Protein AF-A0A6G4ZTI2-F1 (afdb_monomer_lite)

Sequence (159 aa):
ARLQLVKEMESAFGEMRDYNGGMIAKQSENFDALKKELGKVAEKHALLLQNYFHAIFPAHLSTTLDPKLLKILFHMLLKMMETSKETITVQKAEDSLFVMAKFGDISLKQKIIHQIESLGIPSNELLTMQMQVFDTFYLGFLYHNSVGEKQKTFLEVVA

Structure (mmCIF, N/CA/C/O backbone):
data_AF-A0A6G4ZTI2-F1
#
_entry.id   AF-A0A6G4ZTI2-F1
#
loop_
_atom_site.group_PDB
_atom_site.id
_atom_site.type_symbol
_atom_site.label_atom_id
_atom_site.label_alt_id
_atom_site.label_comp_id
_atom_site.label_asym_id
_atom_site.label_entity_id
_atom_site.label_seq_id
_atom_site.pdbx_PDB_ins_code
_atom_site.Cartn_x
_atom_site.Cartn_y
_atom_site.Cartn_z
_atom_site.occupancy
_atom_site.B_iso_or_equiv
_atom_site.auth_seq_id
_atom_site.auth_comp_id
_atom_site.auth_asym_id
_atom_site.auth_atom_id
_atom_site.pdbx_PDB_model_num
ATOM 1 N N . ALA A 1 1 ? -0.990 -32.948 3.285 1.00 47.59 1 ALA A N 1
ATOM 2 C CA . ALA A 1 1 ? -1.872 -32.507 2.182 1.00 47.59 1 ALA A CA 1
ATOM 3 C C . ALA A 1 1 ? -1.197 -31.485 1.252 1.00 47.59 1 ALA A C 1
ATOM 5 O O . ALA A 1 1 ? -0.961 -31.825 0.105 1.00 47.59 1 ALA A O 1
ATOM 6 N N . ARG A 1 2 ? -0.783 -30.287 1.711 1.00 39.97 2 ARG A N 1
ATOM 7 C CA . ARG A 1 2 ? -0.138 -29.260 0.848 1.00 39.97 2 ARG A CA 1
ATOM 8 C C . ARG A 1 2 ? 1.207 -29.681 0.226 1.00 39.97 2 ARG A C 1
ATOM 10 O O . ARG A 1 2 ? 1.483 -29.330 -0.910 1.00 39.97 2 ARG A O 1
ATOM 17 N N . LEU A 1 3 ? 2.005 -30.481 0.936 1.00 40.97 3 LEU A N 1
ATOM 18 C CA . LEU A 1 3 ? 3.297 -31.003 0.452 1.00 40.97 3 LEU A CA 1
ATOM 19 C C . LEU A 1 3 ? 3.172 -32.066 -0.654 1.00 40.97 3 LEU A C 1
ATOM 21 O O . LEU A 1 3 ? 4.138 -32.337 -1.355 1.00 40.97 3 LEU A O 1
ATOM 25 N N . GLN A 1 4 ? 1.998 -32.682 -0.797 1.00 39.38 4 GLN A N 1
ATOM 26 C CA . GLN A 1 4 ? 1.784 -33.781 -1.740 1.00 39.38 4 GLN A CA 1
ATOM 27 C C . GLN A 1 4 ? 1.397 -33.251 -3.127 1.00 39.38 4 GLN A C 1
ATOM 29 O O . GLN A 1 4 ? 1.916 -33.733 -4.125 1.00 39.38 4 GLN A O 1
ATOM 34 N N . LEU A 1 5 ? 0.615 -32.164 -3.168 1.00 51.81 5 LEU A N 1
ATOM 35 C CA . LEU A 1 5 ? 0.291 -31.433 -4.399 1.00 51.81 5 LEU A CA 1
ATOM 36 C C . LEU A 1 5 ? 1.528 -30.793 -5.047 1.00 51.81 5 LEU A C 1
ATOM 38 O O . LEU A 1 5 ? 1.649 -30.777 -6.265 1.00 51.81 5 LEU A O 1
ATOM 42 N N . VAL A 1 6 ? 2.479 -30.309 -4.239 1.00 53.38 6 VAL A N 1
ATOM 43 C CA . VAL A 1 6 ? 3.737 -29.732 -4.746 1.00 53.38 6 VAL A CA 1
ATOM 44 C C . VAL A 1 6 ? 4.586 -30.792 -5.459 1.00 53.38 6 VAL A C 1
ATOM 46 O O . VAL A 1 6 ? 5.116 -30.524 -6.532 1.00 53.38 6 VAL A O 1
ATOM 49 N N . LYS A 1 7 ? 4.633 -32.021 -4.929 1.00 50.44 7 LYS A N 1
ATOM 50 C CA . LYS A 1 7 ? 5.365 -33.136 -5.552 1.00 50.44 7 LYS A CA 1
ATOM 51 C C . LYS A 1 7 ? 4.759 -33.603 -6.876 1.00 50.44 7 LYS A C 1
ATOM 53 O O . LYS A 1 7 ? 5.499 -33.974 -7.782 1.00 50.44 7 LYS A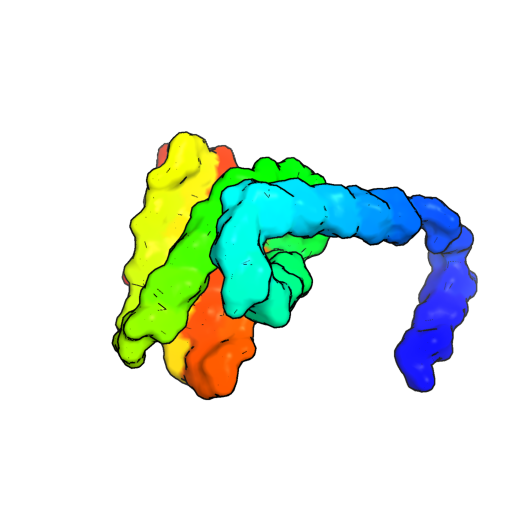 O 1
ATOM 58 N N . GLU A 1 8 ? 3.434 -33.586 -7.003 1.00 53.06 8 GLU A N 1
ATOM 59 C CA . GLU A 1 8 ? 2.768 -33.937 -8.265 1.00 53.06 8 GLU A CA 1
ATOM 60 C C . GLU A 1 8 ? 3.018 -32.882 -9.355 1.00 53.06 8 GLU A C 1
ATOM 62 O O . GLU A 1 8 ? 3.174 -33.235 -10.523 1.00 53.06 8 GLU A O 1
ATOM 67 N N . MET A 1 9 ? 3.158 -31.602 -8.983 1.00 49.59 9 MET A N 1
ATOM 68 C CA . MET A 1 9 ? 3.509 -30.531 -9.925 1.00 49.59 9 MET A CA 1
ATOM 69 C C . MET A 1 9 ? 4.981 -30.580 -10.371 1.00 49.59 9 MET A C 1
ATOM 71 O O . MET A 1 9 ? 5.267 -30.340 -11.543 1.00 49.59 9 MET A O 1
ATOM 75 N N . GLU A 1 10 ? 5.914 -30.942 -9.485 1.00 51.72 10 GLU A N 1
ATOM 76 C CA . GLU A 1 10 ? 7.341 -31.110 -9.825 1.00 51.72 10 GLU A CA 1
ATOM 77 C C . GLU A 1 10 ? 7.573 -32.224 -10.862 1.00 51.72 10 GLU A C 1
ATOM 79 O O . GLU A 1 10 ? 8.436 -32.097 -11.731 1.00 51.72 10 GLU A O 1
ATOM 84 N N . SER A 1 11 ? 6.761 -33.286 -10.827 1.00 48.78 11 SER A N 1
ATOM 85 C CA . SER A 1 11 ? 6.839 -34.394 -11.789 1.00 48.78 11 SER A CA 1
ATOM 86 C C . SER A 1 11 ? 6.408 -34.013 -13.211 1.00 48.78 11 SER A C 1
ATOM 88 O O . SER A 1 11 ? 6.759 -34.730 -14.148 1.00 48.78 11 SER A O 1
ATOM 90 N N . ALA A 1 12 ? 5.638 -32.933 -13.385 1.00 52.41 12 ALA A N 1
ATOM 91 C CA . ALA A 1 12 ? 5.083 -32.529 -14.678 1.00 52.41 12 ALA A CA 1
ATOM 92 C C . ALA A 1 12 ? 5.900 -31.433 -15.392 1.00 52.41 12 ALA A C 1
ATOM 94 O O . ALA A 1 12 ? 5.829 -31.338 -16.615 1.00 52.41 12 ALA A O 1
ATOM 95 N N . PHE A 1 13 ? 6.674 -30.620 -14.658 1.00 54.12 13 PHE A N 1
ATOM 96 C CA . PHE A 1 13 ? 7.310 -29.403 -15.198 1.00 54.12 13 PHE A CA 1
ATOM 97 C C . PHE A 1 13 ? 8.849 -29.385 -15.182 1.00 54.12 13 PHE A C 1
ATOM 99 O O . PHE A 1 13 ? 9.443 -28.431 -15.682 1.00 54.12 13 PHE A O 1
ATOM 106 N N . GLY A 1 14 ? 9.513 -30.427 -14.670 1.00 46.09 14 GLY A N 1
ATOM 107 C CA . GLY A 1 14 ? 10.970 -30.408 -14.496 1.00 46.09 14 GLY A CA 1
ATOM 108 C C . GLY A 1 14 ? 11.415 -29.489 -13.347 1.00 46.09 14 GLY A C 1
ATOM 109 O O . GLY A 1 14 ? 10.611 -28.782 -12.744 1.00 46.09 14 GLY A O 1
ATOM 110 N N . GLU A 1 15 ? 12.700 -29.556 -12.989 1.00 45.00 15 GLU A N 1
ATOM 111 C CA . GLU A 1 15 ? 13.282 -28.970 -11.771 1.00 45.00 15 GLU A CA 1
ATOM 112 C C . GLU A 1 15 ? 12.942 -27.471 -11.547 1.00 45.00 15 GLU A C 1
ATOM 114 O O . GLU A 1 15 ? 13.590 -26.579 -12.092 1.00 45.00 15 GLU A O 1
ATOM 119 N N . MET A 1 16 ? 11.989 -27.164 -10.650 1.00 51.22 16 MET A N 1
ATOM 120 C CA . MET A 1 16 ? 11.766 -25.814 -10.092 1.00 51.22 16 MET A CA 1
ATOM 121 C C . MET A 1 16 ? 12.878 -25.428 -9.091 1.00 51.22 16 MET A C 1
ATOM 123 O O . MET A 1 16 ? 12.607 -25.184 -7.914 1.00 51.22 16 MET A O 1
ATOM 127 N N . ARG A 1 17 ? 14.153 -25.430 -9.502 1.00 54.12 17 ARG A N 1
ATOM 128 C CA . ARG A 1 17 ? 15.260 -25.509 -8.528 1.00 54.12 17 ARG A CA 1
ATOM 129 C C . ARG A 1 17 ? 16.059 -24.234 -8.233 1.00 54.12 17 ARG A C 1
ATOM 131 O O . ARG A 1 17 ? 16.844 -24.282 -7.303 1.00 54.12 17 ARG A O 1
ATOM 138 N N . ASP A 1 18 ? 15.788 -23.083 -8.862 1.00 54.84 18 ASP A N 1
ATOM 139 C CA . ASP A 1 18 ? 16.468 -21.813 -8.488 1.00 54.84 18 ASP A CA 1
ATOM 140 C C . ASP A 1 18 ? 15.610 -20.532 -8.535 1.00 54.84 18 ASP A C 1
ATOM 142 O O . ASP A 1 18 ? 15.970 -19.509 -7.948 1.00 54.84 18 ASP A O 1
ATOM 146 N N . TYR A 1 19 ? 14.432 -20.556 -9.168 1.00 53.44 19 TYR A N 1
ATOM 147 C CA . TYR A 1 19 ? 13.625 -19.339 -9.341 1.00 53.44 19 TYR A CA 1
ATOM 148 C C . TYR A 1 19 ? 13.016 -18.823 -8.023 1.00 53.44 19 TYR A C 1
ATOM 150 O O . TYR A 1 19 ? 13.003 -17.621 -7.748 1.00 53.44 19 TYR A O 1
ATOM 158 N N . ASN A 1 20 ? 12.556 -19.734 -7.161 1.00 55.91 20 ASN A N 1
ATOM 159 C CA . ASN A 1 20 ? 11.906 -19.368 -5.901 1.00 55.91 20 ASN A CA 1
ATOM 160 C C . ASN A 1 20 ? 12.903 -18.841 -4.855 1.00 55.91 20 ASN A C 1
ATOM 162 O O . ASN A 1 20 ? 12.552 -17.948 -4.089 1.00 55.91 20 ASN A O 1
ATOM 166 N N . GLY A 1 21 ? 14.147 -19.336 -4.839 1.00 64.25 21 GLY A N 1
ATOM 167 C CA . GLY A 1 21 ? 15.169 -18.908 -3.875 1.00 64.25 21 GLY A CA 1
ATOM 168 C C . GLY A 1 21 ? 15.565 -17.441 -4.049 1.00 64.25 21 GLY A C 1
ATOM 169 O O . GLY A 1 21 ? 15.544 -16.673 -3.087 1.00 64.25 21 GLY A O 1
ATOM 170 N N . GLY A 1 22 ? 15.832 -17.022 -5.291 1.00 76.44 22 GLY A N 1
ATOM 171 C CA . GLY A 1 22 ? 16.154 -15.627 -5.605 1.00 76.44 22 GLY A CA 1
ATOM 172 C C . GLY A 1 22 ? 14.987 -14.667 -5.356 1.00 76.44 22 GLY A C 1
ATOM 173 O O . GLY A 1 22 ? 15.188 -13.561 -4.858 1.00 76.44 22 GLY A O 1
ATOM 174 N N . MET A 1 23 ? 13.753 -15.091 -5.647 1.00 76.75 23 MET A N 1
ATOM 175 C CA . MET A 1 23 ? 12.563 -14.275 -5.393 1.00 76.75 23 MET A CA 1
ATOM 176 C C . MET A 1 23 ? 12.294 -14.097 -3.892 1.00 76.75 23 MET A C 1
ATOM 178 O O . MET A 1 23 ? 11.998 -12.985 -3.461 1.00 76.75 23 MET A O 1
ATOM 182 N N . ILE A 1 24 ? 12.441 -15.155 -3.087 1.00 79.12 24 ILE A N 1
ATOM 183 C CA . ILE A 1 24 ? 12.280 -15.085 -1.625 1.00 79.12 24 ILE A CA 1
ATOM 184 C C . ILE A 1 24 ? 13.338 -14.164 -1.009 1.00 79.12 24 ILE A C 1
ATOM 186 O O . ILE A 1 24 ? 13.001 -13.325 -0.173 1.00 79.12 24 ILE A O 1
ATOM 190 N N . ALA A 1 25 ? 14.597 -14.273 -1.448 1.00 82.62 25 ALA A N 1
ATOM 191 C CA . ALA A 1 25 ? 15.666 -13.389 -0.991 1.00 82.62 25 ALA A CA 1
ATOM 192 C C . ALA A 1 25 ? 15.339 -11.915 -1.287 1.00 82.62 25 ALA A C 1
ATOM 194 O O . ALA A 1 25 ? 15.334 -11.096 -0.370 1.00 82.62 25 ALA A O 1
ATOM 195 N N . LYS A 1 26 ? 14.934 -11.594 -2.525 1.00 84.88 26 LYS A N 1
ATOM 196 C CA . LYS A 1 26 ? 14.529 -10.229 -2.909 1.00 84.88 26 LYS A CA 1
ATOM 197 C C . LYS A 1 26 ? 13.304 -9.716 -2.150 1.00 84.88 26 LYS A C 1
ATOM 199 O O . LYS A 1 26 ? 13.251 -8.537 -1.809 1.00 84.88 26 LYS A O 1
ATOM 204 N N . GLN A 1 27 ? 12.320 -10.573 -1.868 1.00 86.44 27 GLN A N 1
ATOM 205 C CA . GLN A 1 27 ? 11.181 -10.205 -1.015 1.00 86.44 27 GLN A CA 1
ATOM 206 C C . GLN A 1 27 ? 11.642 -9.830 0.390 1.00 86.44 27 GLN A C 1
ATOM 208 O O . GLN A 1 27 ? 11.191 -8.817 0.920 1.00 86.44 27 GLN A O 1
ATOM 213 N N . SER A 1 28 ? 12.554 -10.612 0.974 1.00 88.75 28 SER A N 1
ATOM 214 C CA . SER A 1 28 ? 13.115 -10.312 2.291 1.00 88.75 28 SER A CA 1
ATOM 215 C C . SER A 1 28 ? 13.891 -8.997 2.282 1.00 88.75 28 SER A C 1
ATOM 217 O O . SER A 1 28 ? 13.662 -8.152 3.143 1.00 88.75 28 SER A O 1
ATOM 219 N N . GLU A 1 29 ? 14.755 -8.790 1.287 1.00 92.56 29 GLU A N 1
ATOM 220 C CA . GLU A 1 29 ? 15.531 -7.556 1.128 1.00 92.56 29 GLU A CA 1
ATOM 221 C C . GLU A 1 29 ? 14.625 -6.325 1.018 1.00 92.56 29 GLU A C 1
ATOM 223 O O . GLU A 1 29 ? 14.834 -5.337 1.727 1.00 92.56 29 GLU A O 1
ATOM 228 N N . ASN A 1 30 ? 13.584 -6.387 0.180 1.00 94.25 30 ASN A N 1
ATOM 229 C CA . ASN A 1 30 ? 12.683 -5.252 -0.003 1.00 94.25 30 ASN A CA 1
ATOM 230 C C . ASN A 1 30 ? 11.799 -5.008 1.229 1.00 94.25 30 ASN A C 1
ATOM 232 O O . ASN A 1 30 ? 11.537 -3.862 1.594 1.00 94.25 30 ASN A O 1
ATOM 236 N N . PHE A 1 31 ? 11.387 -6.069 1.927 1.00 95.19 31 PHE A N 1
ATOM 237 C CA . PHE A 1 31 ? 10.683 -5.946 3.202 1.00 95.19 31 PHE A CA 1
ATOM 238 C C . PHE A 1 31 ? 11.563 -5.303 4.282 1.00 95.19 31 PHE A C 1
ATOM 240 O O . PHE A 1 31 ? 11.105 -4.444 5.038 1.00 95.19 31 PHE A O 1
A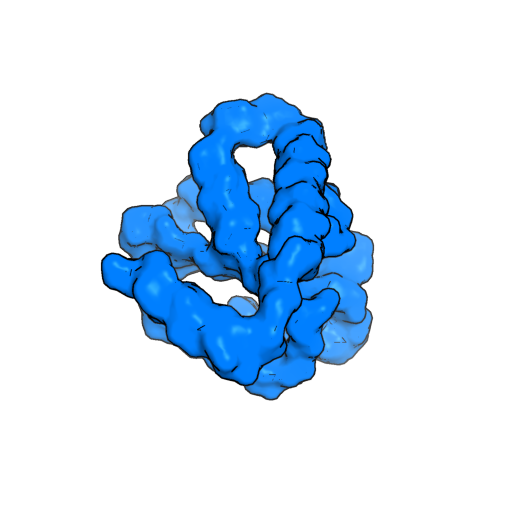TOM 247 N N . ASP A 1 32 ? 12.843 -5.673 4.347 1.00 95.62 32 ASP A N 1
ATOM 248 C CA . ASP A 1 32 ? 13.812 -5.063 5.256 1.00 95.62 32 ASP A CA 1
ATOM 249 C C . ASP A 1 32 ? 14.056 -3.589 4.925 1.00 95.62 32 ASP A C 1
ATOM 251 O O . ASP A 1 32 ? 14.124 -2.756 5.834 1.00 95.62 32 ASP A O 1
ATOM 255 N N . ALA A 1 33 ? 14.128 -3.242 3.639 1.00 96.31 33 ALA A N 1
ATOM 256 C CA . ALA A 1 33 ? 14.215 -1.857 3.193 1.00 96.31 33 ALA A CA 1
ATOM 257 C C . ALA A 1 33 ? 12.961 -1.054 3.582 1.00 96.31 33 ALA A C 1
ATOM 259 O O . ALA A 1 33 ? 13.081 0.038 4.138 1.00 96.31 33 ALA A O 1
ATOM 260 N N . LEU A 1 34 ? 11.763 -1.621 3.407 1.00 96.75 34 LEU A N 1
ATOM 261 C CA . LEU A 1 34 ? 10.508 -1.005 3.845 1.00 96.75 34 LEU A CA 1
ATOM 262 C C . LEU A 1 34 ? 10.461 -0.791 5.366 1.00 96.75 34 LEU A C 1
ATOM 264 O O . LEU A 1 34 ? 10.053 0.277 5.825 1.00 96.75 34 LEU A O 1
ATOM 268 N N . LYS A 1 35 ? 10.915 -1.767 6.164 1.00 97.25 35 LYS A N 1
ATOM 269 C CA . LYS A 1 35 ? 11.023 -1.609 7.625 1.00 97.25 35 LYS A CA 1
ATOM 270 C C . LYS A 1 35 ? 11.944 -0.448 7.996 1.00 97.25 35 LYS A C 1
ATOM 272 O O . LYS A 1 35 ? 11.578 0.362 8.845 1.00 97.25 35 LYS A O 1
ATOM 277 N N . LYS A 1 36 ? 13.106 -0.335 7.341 1.00 96.44 36 LYS A N 1
ATOM 278 C CA . LYS A 1 36 ? 14.045 0.781 7.551 1.00 96.44 36 LYS A CA 1
ATOM 279 C C . LYS A 1 36 ? 13.409 2.126 7.197 1.00 96.44 36 LYS A C 1
ATOM 281 O O . LYS A 1 36 ? 13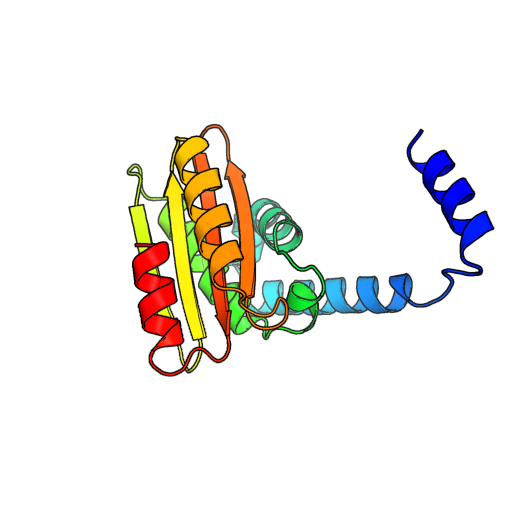.508 3.061 7.984 1.00 96.44 36 LYS A O 1
ATOM 286 N N . GLU A 1 37 ? 12.700 2.202 6.072 1.00 96.75 37 GLU A N 1
ATOM 287 C CA . GLU A 1 37 ? 11.979 3.406 5.641 1.00 96.75 37 GLU A CA 1
ATOM 288 C C . GLU A 1 37 ? 10.881 3.840 6.627 1.00 96.75 37 GLU A C 1
ATOM 290 O O . GLU A 1 37 ? 10.624 5.036 6.798 1.00 96.75 37 GLU A O 1
ATOM 295 N N . LEU A 1 38 ? 10.216 2.887 7.280 1.00 96.38 38 LEU A N 1
ATOM 296 C CA . LEU A 1 38 ? 9.155 3.138 8.261 1.00 96.38 38 LEU A CA 1
ATOM 297 C C . LEU A 1 38 ? 9.680 3.415 9.682 1.00 96.38 38 LEU A C 1
ATOM 299 O O . LEU A 1 38 ? 8.978 4.039 10.483 1.00 96.38 38 LEU A O 1
ATOM 303 N N . GLY A 1 39 ? 10.894 2.970 10.015 1.00 96.31 39 GLY A N 1
ATOM 304 C CA . GLY A 1 39 ? 11.516 3.173 11.325 1.00 96.31 39 GLY A CA 1
ATOM 305 C C . GLY A 1 39 ? 10.614 2.718 12.480 1.00 96.31 39 GLY A C 1
ATOM 306 O O . GLY A 1 39 ? 10.077 1.612 12.471 1.00 96.31 39 GLY A O 1
ATOM 307 N N . LYS A 1 40 ? 10.372 3.602 13.458 1.00 95.88 40 LYS A N 1
ATOM 308 C CA . LYS A 1 40 ? 9.530 3.306 14.638 1.00 95.88 40 LYS A CA 1
ATOM 309 C C . LYS A 1 40 ? 8.100 2.874 14.291 1.00 95.88 40 LYS A C 1
ATOM 311 O O . LYS A 1 40 ? 7.466 2.174 15.077 1.00 95.88 40 LYS A O 1
ATOM 316 N N . VAL A 1 41 ? 7.573 3.281 13.131 1.00 96.44 41 VAL A N 1
ATOM 317 C CA . VAL A 1 41 ? 6.238 2.856 12.679 1.00 96.44 41 VAL A CA 1
ATOM 318 C C . VAL A 1 41 ? 6.227 1.354 12.392 1.00 96.44 41 VAL A C 1
ATOM 320 O O . VAL A 1 41 ? 5.265 0.680 12.758 1.00 96.44 41 VAL A O 1
ATOM 323 N N . ALA A 1 42 ? 7.302 0.814 11.807 1.00 95.38 42 ALA A N 1
ATOM 324 C CA . ALA A 1 42 ? 7.429 -0.619 11.557 1.00 95.38 42 ALA A CA 1
ATOM 325 C C . ALA A 1 42 ? 7.469 -1.421 12.860 1.00 95.38 42 ALA A C 1
ATOM 327 O O . ALA A 1 42 ? 6.812 -2.450 12.951 1.00 95.38 42 ALA A O 1
ATOM 328 N N . GLU A 1 43 ? 8.184 -0.937 13.877 1.00 94.88 43 GLU A N 1
ATOM 329 C CA . GLU A 1 43 ? 8.249 -1.592 15.190 1.00 94.88 43 GLU A CA 1
ATOM 330 C C . GLU A 1 43 ? 6.881 -1.596 15.881 1.00 94.88 43 GLU A C 1
ATOM 332 O O . GLU A 1 43 ? 6.408 -2.639 16.334 1.00 94.88 43 GLU A O 1
ATOM 337 N N . LYS A 1 44 ? 6.201 -0.442 15.898 1.00 97.19 44 LYS A N 1
ATOM 338 C CA . LYS A 1 44 ? 4.875 -0.287 16.513 1.00 97.19 44 LYS A CA 1
ATOM 339 C C . LYS A 1 44 ? 3.810 -1.165 15.846 1.00 97.19 44 LYS A C 1
ATOM 341 O O . LYS A 1 44 ? 2.893 -1.631 16.517 1.00 97.19 44 LYS A O 1
ATOM 346 N N . HIS A 1 45 ? 3.914 -1.374 14.534 1.00 96.00 45 HIS A N 1
ATOM 347 C CA . HIS A 1 45 ? 2.911 -2.068 13.725 1.00 96.00 45 HIS A CA 1
ATOM 348 C C . HIS A 1 45 ? 3.461 -3.334 13.051 1.00 96.00 45 HIS A C 1
ATOM 350 O O . HIS A 1 45 ? 2.989 -3.698 11.977 1.00 96.00 45 HIS A O 1
ATOM 356 N N . ALA A 1 46 ? 4.430 -4.023 13.665 1.00 94.56 46 ALA A N 1
ATOM 357 C CA . ALA A 1 46 ? 5.200 -5.096 13.024 1.00 94.56 46 ALA A CA 1
ATOM 358 C C . ALA A 1 46 ? 4.336 -6.192 12.376 1.00 94.56 46 ALA A C 1
ATOM 360 O O . ALA A 1 46 ? 4.532 -6.528 11.208 1.00 94.56 46 ALA A O 1
ATOM 361 N N . LEU A 1 47 ? 3.333 -6.699 13.102 1.00 94.56 47 LEU A N 1
ATOM 362 C CA . LEU A 1 47 ? 2.428 -7.732 12.587 1.00 94.56 47 LEU A CA 1
ATOM 363 C C . LEU A 1 47 ? 1.562 -7.215 11.429 1.00 94.56 47 LEU A C 1
ATOM 365 O O . LEU A 1 47 ? 1.380 -7.900 10.425 1.00 94.56 47 LEU A O 1
ATOM 369 N N . LEU A 1 48 ? 1.045 -5.989 11.549 1.00 95.25 48 LEU A N 1
ATOM 370 C CA . LEU A 1 48 ? 0.238 -5.368 10.502 1.00 95.25 48 LEU A CA 1
ATOM 371 C C . LEU A 1 48 ? 1.072 -5.112 9.243 1.00 95.25 48 LEU A C 1
ATOM 373 O O . LEU A 1 48 ? 0.594 -5.367 8.144 1.00 95.25 48 LEU A O 1
ATOM 377 N N . LEU A 1 49 ? 2.311 -4.646 9.404 1.00 96.50 49 LEU A N 1
ATOM 378 C CA . LEU A 1 49 ? 3.247 -4.408 8.309 1.00 96.50 49 LEU A CA 1
ATOM 379 C C . LEU A 1 49 ? 3.573 -5.702 7.559 1.00 96.50 49 LEU A C 1
ATOM 381 O O . LEU A 1 49 ? 3.583 -5.711 6.330 1.00 96.50 49 LEU A O 1
ATOM 385 N N . GLN A 1 50 ? 3.800 -6.798 8.284 1.00 94.50 50 GLN A N 1
ATOM 386 C CA . GLN A 1 50 ? 4.018 -8.107 7.676 1.00 94.50 50 GLN A CA 1
ATOM 387 C C . GLN A 1 50 ? 2.786 -8.564 6.881 1.00 94.50 50 GLN A C 1
ATOM 389 O O . GLN A 1 50 ? 2.910 -8.950 5.719 1.00 94.50 50 GLN A O 1
ATOM 394 N N . ASN A 1 51 ? 1.592 -8.461 7.469 1.00 94.44 51 ASN A N 1
ATOM 395 C CA . ASN A 1 51 ? 0.347 -8.820 6.788 1.00 94.44 51 ASN A CA 1
ATOM 396 C C . ASN A 1 51 ? 0.100 -7.948 5.551 1.00 94.44 51 ASN A C 1
ATOM 398 O O . ASN A 1 51 ? -0.285 -8.466 4.509 1.00 94.44 51 ASN A O 1
ATOM 402 N N . TYR A 1 52 ? 0.371 -6.647 5.651 1.00 95.56 52 TYR A N 1
ATOM 403 C CA . TYR A 1 52 ? 0.313 -5.710 4.534 1.00 95.56 52 TYR A CA 1
ATOM 404 C C . TYR A 1 52 ? 1.230 -6.134 3.392 1.00 95.56 52 TYR A C 1
ATOM 406 O O . TYR A 1 52 ? 0.790 -6.213 2.249 1.00 95.56 52 TYR A O 1
ATOM 414 N N . PHE A 1 53 ? 2.485 -6.460 3.695 1.00 93.81 53 PHE A N 1
ATOM 415 C CA . PHE A 1 53 ? 3.453 -6.824 2.670 1.00 93.81 53 PHE A CA 1
ATOM 416 C C . PHE A 1 53 ? 3.090 -8.142 1.970 1.00 93.81 53 PHE A C 1
ATOM 418 O O . PHE A 1 53 ? 3.244 -8.260 0.757 1.00 93.81 53 PHE A O 1
ATOM 425 N N . HIS A 1 54 ? 2.542 -9.112 2.708 1.00 91.69 54 HIS A N 1
ATOM 426 C CA . HIS A 1 54 ? 2.038 -10.365 2.136 1.00 91.69 54 HIS A CA 1
ATOM 427 C C . HIS A 1 54 ? 0.697 -10.220 1.401 1.00 91.69 54 HIS A C 1
ATOM 429 O O . HIS A 1 54 ? 0.367 -11.072 0.579 1.00 91.69 54 HIS A O 1
ATOM 435 N N . ALA A 1 55 ? -0.067 -9.162 1.676 1.00 93.38 55 ALA A N 1
ATOM 436 C CA . ALA A 1 55 ? -1.325 -8.855 1.001 1.00 93.38 55 ALA A CA 1
ATOM 437 C C . ALA A 1 55 ? -1.137 -8.145 -0.352 1.00 93.38 55 ALA A C 1
ATOM 439 O O . ALA A 1 55 ? -2.122 -7.909 -1.054 1.00 93.38 55 ALA A O 1
ATOM 440 N N . ILE A 1 56 ? 0.102 -7.791 -0.711 1.00 93.75 56 ILE A N 1
ATOM 441 C CA . ILE A 1 56 ? 0.439 -7.176 -1.994 1.00 93.75 56 ILE A CA 1
ATOM 442 C C . ILE A 1 56 ? 0.329 -8.202 -3.124 1.00 93.75 56 ILE A C 1
ATOM 444 O O . ILE A 1 56 ? 0.935 -9.274 -3.095 1.00 93.75 56 ILE A O 1
ATOM 448 N N . PHE A 1 57 ? -0.383 -7.811 -4.174 1.00 90.31 57 PHE A N 1
ATOM 449 C CA . PHE A 1 57 ? -0.514 -8.542 -5.417 1.00 90.31 57 PHE A CA 1
ATOM 450 C C . PHE A 1 57 ? -0.327 -7.602 -6.619 1.00 90.31 57 PHE A C 1
ATOM 452 O O . PHE A 1 57 ? -0.868 -6.499 -6.614 1.00 90.31 57 PHE A O 1
ATOM 459 N N . PRO A 1 58 ? 0.371 -8.037 -7.676 1.00 89.19 58 PRO A N 1
ATOM 460 C CA . PRO A 1 58 ? 1.115 -9.292 -7.771 1.00 89.19 58 PRO A CA 1
ATOM 461 C C . PRO A 1 58 ? 2.409 -9.293 -6.941 1.00 89.19 58 PRO A C 1
ATOM 463 O O . PRO A 1 58 ? 3.073 -8.274 -6.775 1.00 89.19 58 PRO A O 1
ATOM 466 N N . ALA A 1 59 ? 2.796 -10.472 -6.442 1.00 85.44 59 ALA A N 1
ATOM 467 C CA . ALA A 1 59 ? 3.907 -10.634 -5.494 1.00 85.44 59 ALA A CA 1
ATOM 468 C C . ALA A 1 59 ? 5.295 -10.252 -6.047 1.00 85.44 59 ALA A C 1
ATOM 470 O O . ALA A 1 59 ? 6.238 -10.101 -5.281 1.00 85.44 59 ALA A O 1
ATOM 471 N N . HIS A 1 60 ? 5.455 -10.100 -7.364 1.00 84.50 60 HIS A N 1
ATOM 472 C CA . HIS A 1 60 ? 6.705 -9.577 -7.917 1.00 84.50 60 HIS A CA 1
ATOM 473 C C . HIS A 1 60 ? 6.829 -8.063 -7.678 1.00 84.50 60 HIS A C 1
ATOM 475 O O . HIS A 1 60 ? 7.931 -7.588 -7.408 1.00 84.50 60 HIS A O 1
ATOM 481 N N . LEU A 1 61 ? 5.720 -7.308 -7.676 1.00 87.31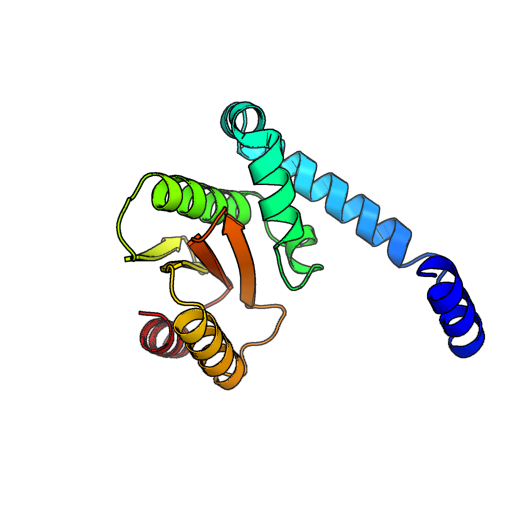 61 LEU A N 1
ATOM 482 C CA . LEU A 1 61 ? 5.745 -5.865 -7.414 1.00 87.31 61 LEU A CA 1
ATOM 483 C C . LEU A 1 61 ? 6.178 -5.537 -5.983 1.00 87.31 61 LEU A C 1
ATOM 485 O O . LEU A 1 61 ? 6.817 -4.510 -5.770 1.00 87.31 61 LEU A O 1
ATOM 489 N N . SER A 1 62 ? 5.939 -6.427 -5.012 1.00 85.31 62 SER A N 1
ATOM 490 C CA . SER A 1 62 ? 6.494 -6.261 -3.661 1.00 85.31 62 SER A CA 1
ATOM 491 C C . SER A 1 62 ? 8.016 -6.418 -3.605 1.00 85.31 62 SER A C 1
ATOM 493 O O . SER A 1 62 ? 8.605 -6.052 -2.596 1.00 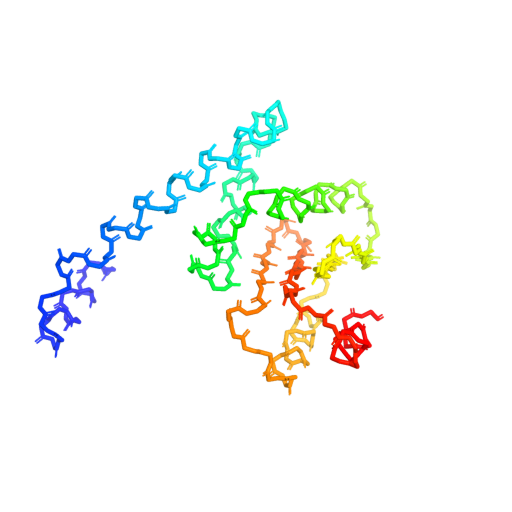85.31 62 SER A O 1
ATOM 495 N N . THR A 1 63 ? 8.670 -6.916 -4.661 1.00 86.31 63 THR A N 1
ATOM 496 C CA . THR A 1 63 ? 10.141 -7.001 -4.758 1.00 86.31 63 THR A CA 1
ATOM 497 C C . THR A 1 63 ? 10.767 -5.912 -5.611 1.00 86.31 63 THR A C 1
ATOM 499 O O . THR A 1 63 ? 11.936 -5.596 -5.415 1.00 86.31 63 THR A O 1
ATOM 502 N N . THR A 1 64 ? 10.026 -5.374 -6.583 1.00 86.69 64 THR A N 1
ATOM 503 C CA . THR A 1 64 ? 10.566 -4.435 -7.574 1.00 86.69 64 THR A CA 1
ATOM 504 C C . THR A 1 64 ? 10.217 -2.982 -7.291 1.00 86.69 64 THR A C 1
ATOM 506 O O . THR A 1 64 ? 10.930 -2.100 -7.760 1.00 86.69 64 THR A O 1
ATOM 509 N N . LEU A 1 65 ? 9.122 -2.708 -6.574 1.00 88.81 65 LEU A N 1
ATOM 510 C CA . LEU A 1 65 ? 8.727 -1.336 -6.265 1.00 88.81 65 LEU A CA 1
ATOM 511 C C . LEU A 1 65 ? 9.608 -0.728 -5.178 1.00 88.81 65 LEU A C 1
ATOM 513 O O . LEU A 1 65 ? 9.952 -1.395 -4.198 1.00 88.81 65 LEU A O 1
ATOM 517 N N . ASP A 1 66 ? 9.885 0.569 -5.335 1.00 91.44 66 ASP A N 1
ATOM 518 C CA . ASP A 1 66 ? 10.599 1.366 -4.341 1.00 91.44 66 ASP A CA 1
ATOM 519 C C . ASP A 1 66 ? 9.867 1.286 -2.980 1.00 91.44 66 ASP A C 1
ATOM 521 O O . ASP A 1 66 ? 8.670 1.613 -2.898 1.00 91.44 66 ASP A O 1
ATOM 525 N N . PRO A 1 67 ? 10.563 0.888 -1.897 1.00 94.00 67 PRO A N 1
ATOM 526 C CA . PRO A 1 67 ? 10.046 0.908 -0.532 1.00 94.00 67 PRO A CA 1
ATOM 527 C C . PRO A 1 67 ? 9.328 2.202 -0.130 1.00 94.00 67 PRO A C 1
ATOM 529 O O . PRO A 1 67 ? 8.385 2.156 0.662 1.00 94.00 67 PRO A O 1
ATOM 532 N N . LYS A 1 68 ? 9.714 3.358 -0.681 1.00 93.62 68 LYS A N 1
ATOM 533 C CA . LYS A 1 68 ? 9.053 4.646 -0.428 1.00 93.62 68 LYS A CA 1
ATOM 534 C C . LYS A 1 68 ? 7.604 4.665 -0.907 1.00 93.62 68 LYS A C 1
ATOM 536 O O . LYS A 1 68 ? 6.741 5.177 -0.192 1.00 93.62 68 LYS A O 1
ATOM 541 N N . LEU A 1 69 ? 7.311 4.069 -2.064 1.00 93.06 69 LEU A N 1
ATOM 542 C CA . LEU A 1 69 ? 5.943 3.962 -2.579 1.00 93.06 69 LEU A CA 1
ATOM 543 C C . LEU A 1 69 ? 5.119 3.021 -1.691 1.00 93.06 69 LEU A C 1
ATOM 545 O O . LEU A 1 69 ? 4.011 3.359 -1.273 1.00 93.06 69 LEU A O 1
ATOM 549 N N . LEU A 1 70 ? 5.697 1.879 -1.304 1.00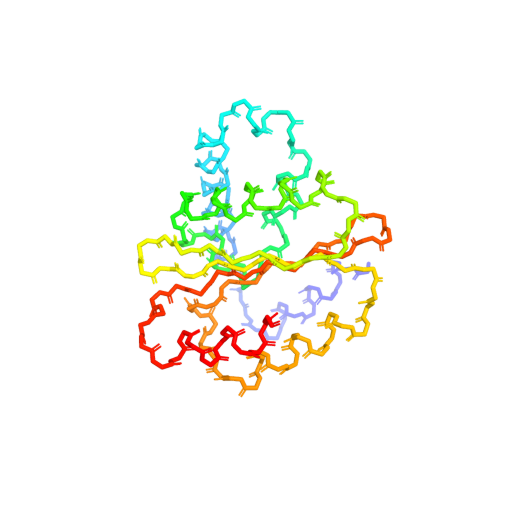 94.56 70 LEU A N 1
ATOM 550 C CA . LEU A 1 70 ? 5.048 0.937 -0.386 1.00 94.56 70 LEU A CA 1
ATOM 551 C C . LEU A 1 70 ? 4.775 1.569 0.987 1.00 94.56 70 LEU A C 1
ATOM 553 O O . LEU A 1 70 ? 3.739 1.307 1.596 1.00 94.56 70 LEU A O 1
ATOM 557 N N . LYS A 1 71 ? 5.666 2.442 1.462 1.00 96.06 71 LYS A N 1
ATOM 558 C CA . LYS A 1 71 ? 5.492 3.223 2.691 1.00 96.06 71 LYS A CA 1
ATOM 559 C C . LYS A 1 71 ? 4.327 4.208 2.598 1.00 96.06 71 LYS A C 1
ATOM 561 O O . LYS A 1 71 ? 3.605 4.364 3.582 1.00 96.06 71 LYS A O 1
ATOM 566 N N . ILE A 1 72 ? 4.125 4.878 1.461 1.00 95.62 72 ILE A N 1
ATOM 567 C CA . ILE A 1 72 ? 2.983 5.791 1.270 1.00 95.62 72 ILE A CA 1
ATOM 568 C C . ILE A 1 72 ? 1.671 5.020 1.423 1.00 95.62 72 ILE A C 1
ATOM 570 O O . ILE A 1 72 ? 0.828 5.398 2.240 1.00 95.62 72 ILE A O 1
ATOM 574 N N . LEU A 1 73 ? 1.532 3.900 0.710 1.00 95.81 73 LEU A N 1
ATOM 575 C CA . LEU A 1 73 ? 0.320 3.084 0.762 1.00 95.81 73 LEU A CA 1
ATOM 576 C C . LEU A 1 73 ? 0.083 2.492 2.165 1.00 95.81 73 LEU A C 1
ATOM 578 O O . LEU A 1 73 ? -1.053 2.475 2.643 1.00 95.81 73 LEU A O 1
ATOM 582 N N . PHE A 1 74 ? 1.145 2.098 2.879 1.00 97.12 74 PHE A N 1
ATOM 583 C CA . PHE A 1 74 ? 1.036 1.645 4.269 1.00 97.12 74 PHE A CA 1
ATOM 584 C C . PHE A 1 74 ? 0.562 2.756 5.220 1.00 97.12 74 PHE A C 1
ATOM 586 O O . PHE A 1 74 ? -0.292 2.524 6.073 1.00 97.12 74 PHE A O 1
ATOM 593 N N . HIS A 1 75 ? 1.043 3.992 5.062 1.00 97.00 75 HIS A N 1
ATOM 594 C CA . HIS A 1 75 ? 0.529 5.116 5.850 1.00 97.00 75 HIS A CA 1
ATOM 595 C C . HIS A 1 75 ? -0.937 5.430 5.541 1.00 97.00 75 HIS A C 1
ATOM 597 O O . HIS A 1 75 ? -1.675 5.809 6.451 1.00 97.00 75 HIS A O 1
ATOM 603 N N . MET A 1 76 ? -1.380 5.269 4.289 1.00 96.31 76 MET A N 1
ATOM 604 C CA . MET A 1 76 ? -2.801 5.398 3.947 1.00 96.31 76 MET A CA 1
ATOM 605 C C . MET A 1 76 ? -3.643 4.336 4.661 1.00 96.31 76 MET A C 1
ATOM 607 O O . MET A 1 76 ? -4.692 4.676 5.204 1.00 96.31 76 MET A O 1
ATOM 611 N N . LEU A 1 77 ? -3.164 3.088 4.736 1.00 96.19 77 LEU A N 1
ATOM 612 C CA . LEU A 1 77 ? -3.813 2.031 5.518 1.00 96.19 77 LEU A CA 1
ATOM 613 C C . LEU A 1 77 ? -3.944 2.428 6.996 1.00 96.19 77 LEU A C 1
ATOM 615 O O . LEU A 1 77 ? -5.042 2.367 7.543 1.00 96.19 77 LEU A O 1
ATOM 619 N N . LEU A 1 78 ? -2.860 2.886 7.631 1.00 95.69 78 LEU A N 1
ATOM 620 C CA . LEU A 1 78 ? -2.890 3.299 9.040 1.00 95.69 78 LEU A CA 1
ATOM 621 C C . LEU A 1 78 ? -3.913 4.416 9.289 1.00 95.69 78 LEU A C 1
ATOM 623 O O . LEU A 1 78 ? -4.731 4.302 10.199 1.00 95.69 78 LEU A O 1
ATOM 627 N N . LYS A 1 79 ? -3.935 5.447 8.435 1.00 94.69 79 LYS A N 1
ATOM 628 C CA . LYS A 1 79 ? -4.921 6.539 8.520 1.00 94.69 79 LYS A CA 1
ATOM 629 C C . LYS A 1 79 ? -6.361 6.032 8.393 1.00 94.69 79 LYS A C 1
ATOM 631 O O . LYS A 1 79 ? -7.239 6.476 9.126 1.00 94.69 79 LYS A O 1
ATOM 636 N N . MET A 1 80 ? -6.615 5.080 7.496 1.00 93.50 80 MET A N 1
ATOM 637 C CA . MET A 1 80 ? -7.945 4.482 7.321 1.00 93.50 80 MET A CA 1
ATOM 638 C C . MET A 1 80 ? -8.403 3.678 8.531 1.00 93.50 80 MET A C 1
ATOM 640 O O . MET A 1 80 ? -9.586 3.684 8.881 1.00 93.50 80 MET A O 1
ATOM 644 N N . MET A 1 81 ? -7.476 2.985 9.187 1.00 92.50 81 MET A N 1
ATOM 645 C CA . MET A 1 81 ? -7.781 2.221 10.393 1.00 92.50 81 MET A CA 1
ATOM 646 C C . MET A 1 81 ? -8.184 3.126 11.565 1.00 92.50 81 MET A C 1
ATOM 648 O O . MET A 1 81 ? -8.981 2.702 12.396 1.00 92.50 81 MET A O 1
ATOM 652 N N . GLU A 1 82 ? -7.699 4.370 11.604 1.00 91.88 82 GLU A N 1
ATOM 653 C CA . GLU A 1 82 ? -8.083 5.369 12.614 1.00 91.88 82 GLU A CA 1
ATOM 654 C C . GLU A 1 82 ? -9.481 5.964 12.367 1.00 91.88 82 GLU A C 1
ATOM 656 O O . GLU A 1 82 ? -10.136 6.434 13.298 1.00 91.88 82 GLU A O 1
ATOM 661 N N . THR A 1 83 ? -9.975 5.930 11.127 1.00 89.12 83 THR A N 1
ATOM 662 C CA . THR A 1 83 ? -11.321 6.417 10.791 1.00 89.12 83 THR A CA 1
ATOM 663 C C . THR A 1 83 ? -12.397 5.369 11.063 1.00 89.12 83 THR A C 1
ATOM 665 O O . THR A 1 83 ? -12.219 4.198 10.747 1.00 89.12 83 THR A O 1
ATOM 668 N N . SER A 1 84 ? -13.550 5.768 11.606 1.00 82.56 84 SER A N 1
ATOM 669 C CA . SER A 1 84 ? -14.679 4.852 11.855 1.00 82.56 84 SER A CA 1
ATOM 670 C C . SER A 1 84 ? -15.599 4.652 10.648 1.00 82.56 84 SER A C 1
ATOM 672 O O . SER A 1 84 ? -16.354 3.686 10.613 1.00 82.56 84 SER A O 1
ATOM 674 N N . LYS A 1 85 ? -15.548 5.555 9.665 1.00 86.56 85 LYS A N 1
ATOM 675 C CA . LYS A 1 85 ? -16.441 5.555 8.502 1.00 86.56 85 LYS A CA 1
ATOM 676 C C . LYS A 1 85 ? -15.827 4.800 7.331 1.00 86.56 85 LYS A C 1
ATOM 678 O O . LYS A 1 85 ? -14.610 4.797 7.157 1.00 86.56 85 LYS A O 1
ATOM 683 N N . GLU A 1 86 ? -16.690 4.214 6.514 1.00 86.00 86 GLU A N 1
ATOM 684 C CA . GLU A 1 86 ? -16.324 3.791 5.167 1.00 86.00 86 GLU A CA 1
ATOM 685 C C . GLU A 1 86 ? -15.935 5.023 4.352 1.00 86.00 86 GLU A C 1
ATOM 687 O O . GLU A 1 86 ? -16.594 6.064 4.422 1.00 86.00 86 GLU A O 1
ATOM 692 N N . THR A 1 87 ? -14.813 4.940 3.649 1.00 89.69 87 THR A N 1
ATOM 693 C CA . THR A 1 87 ? -14.267 6.076 2.911 1.00 89.69 87 THR A CA 1
ATOM 694 C C . THR A 1 87 ? -13.227 5.608 1.904 1.00 89.69 87 THR A C 1
ATOM 696 O O . THR A 1 87 ? -12.627 4.539 2.046 1.00 89.69 87 THR A O 1
ATOM 699 N N . ILE A 1 88 ? -13.012 6.434 0.888 1.00 90.25 88 ILE A N 1
ATOM 700 C CA . ILE A 1 88 ? -12.004 6.242 -0.144 1.00 90.25 88 ILE A CA 1
ATOM 701 C C . ILE A 1 88 ? -11.104 7.469 -0.109 1.00 90.25 88 ILE A C 1
ATOM 703 O O . ILE A 1 88 ? -11.572 8.605 -0.136 1.00 90.25 88 ILE A O 1
ATOM 707 N N . THR A 1 89 ? -9.798 7.259 0.008 1.00 91.50 89 THR A N 1
ATOM 708 C CA . THR A 1 89 ? -8.810 8.337 -0.073 1.00 91.50 89 THR A CA 1
ATOM 709 C C . THR A 1 89 ? -7.902 8.101 -1.251 1.00 91.50 89 THR A C 1
ATOM 711 O O . THR A 1 89 ? -7.389 7.004 -1.461 1.00 91.50 89 THR A O 1
ATOM 714 N N . VAL A 1 90 ? -7.684 9.183 -1.983 1.00 91.56 90 VAL A N 1
ATOM 715 C CA . VAL A 1 90 ? -6.811 9.238 -3.140 1.00 91.56 90 VAL A CA 1
ATOM 716 C C . VAL A 1 90 ? -5.629 10.127 -2.790 1.00 91.56 90 VAL A C 1
ATOM 718 O O . VAL A 1 90 ? -5.803 11.223 -2.259 1.00 91.56 90 VAL A O 1
ATOM 721 N N . GLN A 1 91 ? -4.425 9.667 -3.100 1.00 91.19 91 GLN A N 1
ATOM 722 C CA . GLN A 1 91 ? -3.210 10.455 -2.970 1.00 91.19 91 GLN A CA 1
ATOM 723 C C . GLN A 1 91 ? -2.406 10.351 -4.264 1.00 91.19 91 GLN A C 1
ATOM 725 O O . GLN A 1 91 ? -2.257 9.274 -4.831 1.00 91.19 91 GLN A O 1
ATOM 730 N N . LYS A 1 92 ? -1.876 11.479 -4.737 1.00 88.06 92 LYS A N 1
ATOM 731 C CA . LYS A 1 92 ? -0.918 11.515 -5.846 1.00 88.06 92 LYS A CA 1
ATOM 732 C C . LYS A 1 92 ? 0.473 11.766 -5.281 1.00 88.06 92 LYS A C 1
ATOM 734 O O . LYS A 1 92 ? 0.627 12.629 -4.415 1.00 88.06 92 LYS A O 1
ATOM 739 N N . ALA A 1 93 ? 1.461 11.022 -5.757 1.00 84.06 93 ALA A N 1
ATOM 740 C CA . ALA A 1 93 ? 2.864 11.302 -5.486 1.00 84.06 93 ALA A CA 1
ATOM 741 C C . ALA A 1 93 ? 3.678 10.960 -6.733 1.00 84.06 93 ALA A C 1
ATOM 743 O O . ALA A 1 93 ? 3.602 9.832 -7.218 1.00 84.06 93 ALA A O 1
ATOM 744 N N . GLU A 1 94 ? 4.433 11.941 -7.235 1.00 77.12 94 GLU A N 1
ATOM 745 C CA . GLU A 1 94 ? 5.205 11.816 -8.480 1.00 77.12 94 GLU A CA 1
ATOM 746 C C . GLU A 1 94 ? 4.300 11.345 -9.641 1.00 77.12 94 GLU A C 1
ATOM 748 O O . GLU A 1 94 ? 3.192 11.864 -9.800 1.00 77.12 94 GLU A O 1
ATOM 753 N N . ASP A 1 95 ? 4.735 10.339 -10.403 1.00 83.50 95 ASP A N 1
ATOM 754 C CA . ASP A 1 95 ? 3.993 9.714 -11.508 1.00 83.50 95 ASP A CA 1
ATOM 755 C C . ASP A 1 95 ? 3.105 8.540 -11.054 1.00 83.50 95 ASP A C 1
ATOM 757 O O . ASP A 1 95 ? 2.716 7.676 -11.847 1.00 83.50 95 ASP A O 1
ATOM 761 N N . SER A 1 96 ? 2.801 8.471 -9.755 1.00 88.56 96 SER A N 1
ATOM 762 C CA . SER A 1 96 ? 2.042 7.377 -9.152 1.00 88.56 96 SER A CA 1
ATOM 763 C C . SER A 1 96 ? 0.751 7.861 -8.499 1.00 88.56 96 SER A C 1
ATOM 765 O O . SER A 1 96 ? 0.691 8.889 -7.813 1.00 88.56 96 SER A O 1
ATOM 767 N N . LEU A 1 97 ? -0.304 7.075 -8.695 1.00 91.88 97 LEU A N 1
ATOM 768 C CA . LEU A 1 97 ? -1.599 7.271 -8.068 1.00 91.88 97 LEU A CA 1
ATOM 769 C C . LEU A 1 97 ? -1.834 6.208 -7.003 1.00 91.88 97 LEU A C 1
ATOM 771 O O . LEU A 1 97 ? -1.731 5.013 -7.267 1.00 91.88 97 LEU A O 1
ATOM 775 N N . PHE A 1 98 ? -2.228 6.656 -5.821 1.00 93.88 98 PHE A N 1
ATOM 776 C CA . PHE A 1 98 ? -2.559 5.807 -4.694 1.00 93.88 98 PHE A CA 1
ATOM 777 C C . PHE A 1 98 ? -4.037 5.945 -4.373 1.00 93.88 98 PHE A C 1
ATOM 779 O O . PHE A 1 98 ? -4.554 7.059 -4.264 1.00 93.88 98 PHE A O 1
ATOM 786 N N . VAL A 1 99 ? -4.703 4.818 -4.165 1.00 94.19 99 VAL A N 1
ATOM 787 C CA . VAL A 1 99 ? -6.078 4.783 -3.674 1.00 94.19 99 VAL A CA 1
ATOM 788 C C . VAL A 1 99 ? -6.162 3.807 -2.515 1.00 94.19 99 VAL A C 1
ATOM 790 O O . VAL A 1 99 ? -5.565 2.738 -2.552 1.00 94.19 99 VAL A O 1
ATOM 793 N N . MET A 1 100 ? -6.883 4.181 -1.468 1.00 95.12 100 MET A N 1
ATOM 794 C CA . MET A 1 100 ? -7.185 3.305 -0.347 1.00 95.12 100 MET A CA 1
ATOM 795 C C . MET A 1 100 ? -8.666 3.414 -0.038 1.00 95.12 100 MET A C 1
ATOM 797 O O . MET A 1 100 ? -9.155 4.506 0.245 1.00 95.12 100 MET A O 1
ATOM 801 N N . ALA A 1 101 ? -9.359 2.287 -0.081 1.00 93.06 101 ALA A N 1
ATOM 802 C CA . ALA A 1 101 ? -10.768 2.178 0.239 1.00 93.06 101 ALA A CA 1
ATOM 803 C C . ALA A 1 101 ? -10.955 1.338 1.504 1.00 93.06 101 ALA A C 1
ATOM 805 O O . ALA A 1 101 ? -10.288 0.318 1.695 1.00 93.06 101 ALA A O 1
ATOM 806 N N . LYS A 1 102 ? -11.880 1.781 2.351 1.00 93.56 102 LYS A N 1
ATOM 807 C CA . LYS A 1 102 ? -12.343 1.091 3.552 1.00 93.56 102 LYS A CA 1
ATOM 808 C C . LYS A 1 102 ? -13.843 0.853 3.435 1.00 93.56 102 LYS A C 1
ATOM 810 O O . LYS A 1 102 ? -14.588 1.815 3.259 1.00 93.56 102 LYS A O 1
ATOM 815 N N . PHE A 1 103 ? -14.274 -0.395 3.586 1.00 90.94 103 PHE A N 1
ATOM 816 C CA . PHE A 1 103 ? -15.685 -0.791 3.525 1.00 90.94 103 PHE A CA 1
ATOM 817 C C . PHE A 1 103 ? -15.950 -2.024 4.402 1.00 90.94 103 PHE A C 1
ATOM 819 O O . PHE A 1 103 ? -15.064 -2.852 4.608 1.00 90.94 103 PHE A O 1
ATOM 826 N N . GLY A 1 104 ? -17.160 -2.144 4.940 1.00 88.25 104 GLY A N 1
ATOM 827 C CA . GLY A 1 104 ? -17.661 -3.335 5.631 1.00 88.25 104 GLY A CA 1
ATOM 828 C C . GLY A 1 104 ? -18.401 -4.297 4.697 1.00 88.25 104 GLY A C 1
ATOM 829 O O . GLY A 1 104 ? -18.487 -5.489 4.981 1.00 88.25 104 GLY A O 1
ATOM 830 N N . ASP A 1 105 ? -18.892 -3.810 3.554 1.00 85.69 105 ASP A N 1
ATOM 831 C CA . ASP A 1 105 ? -19.612 -4.629 2.577 1.00 85.69 105 ASP A CA 1
ATOM 832 C C . ASP A 1 105 ? -18.666 -5.316 1.573 1.00 85.69 105 ASP A C 1
ATOM 834 O O . ASP A 1 105 ? -17.979 -4.679 0.769 1.00 85.69 105 ASP A O 1
ATOM 838 N N . ILE A 1 106 ? -18.673 -6.650 1.577 1.00 85.25 106 ILE A N 1
ATOM 839 C CA . ILE A 1 106 ? -17.900 -7.479 0.645 1.00 85.25 106 ILE A CA 1
ATOM 840 C C . ILE A 1 106 ? -18.369 -7.346 -0.813 1.00 85.25 106 ILE A C 1
ATOM 842 O O . ILE A 1 106 ? -17.584 -7.585 -1.732 1.00 85.25 106 ILE A O 1
ATOM 846 N N . SER A 1 107 ? -19.619 -6.949 -1.055 1.00 86.75 107 SER A N 1
ATOM 847 C CA . SER A 1 107 ? -20.149 -6.764 -2.408 1.00 86.75 107 SER A CA 1
ATOM 848 C C . SER A 1 107 ? -19.477 -5.582 -3.119 1.00 86.75 107 SER A C 1
ATOM 850 O O . SER A 1 107 ? -19.092 -5.691 -4.287 1.00 86.75 107 SER A O 1
ATOM 852 N N . LEU A 1 108 ? -19.216 -4.491 -2.385 1.00 83.75 108 LEU A N 1
ATOM 853 C CA . LEU A 1 108 ? -18.472 -3.328 -2.876 1.00 83.75 108 LEU A CA 1
ATOM 854 C C . LEU A 1 108 ? -17.039 -3.705 -3.252 1.00 83.75 108 LEU A C 1
ATOM 856 O O . LEU A 1 108 ? -16.557 -3.296 -4.309 1.00 83.75 108 LEU A O 1
ATOM 860 N N . LYS A 1 109 ? -16.392 -4.564 -2.451 1.00 84.50 109 LYS A N 1
ATOM 861 C CA . LYS A 1 109 ? -15.072 -5.129 -2.772 1.00 84.50 109 LYS A CA 1
ATOM 862 C C . LYS A 1 109 ? -15.055 -5.764 -4.159 1.00 84.50 109 LYS A C 1
ATOM 864 O O . LYS A 1 109 ? -14.189 -5.458 -4.975 1.00 84.50 109 LYS A O 1
ATOM 869 N N . GLN A 1 110 ? -15.989 -6.686 -4.395 1.00 86.38 110 GLN A N 1
ATOM 870 C CA . GLN A 1 110 ? -16.045 -7.473 -5.625 1.00 86.38 110 GLN A CA 1
ATOM 871 C C . GLN A 1 110 ? -16.341 -6.583 -6.829 1.00 86.38 110 GLN A C 1
ATOM 873 O O . GLN A 1 110 ? -15.705 -6.738 -7.869 1.00 86.38 110 GLN A O 1
ATOM 878 N N . LYS A 1 111 ? -17.247 -5.612 -6.664 1.00 87.38 111 LYS A N 1
ATOM 879 C CA . LYS A 1 111 ? -17.569 -4.632 -7.700 1.00 87.38 111 LYS A CA 1
ATOM 880 C C . LYS A 1 111 ? -16.337 -3.823 -8.115 1.00 87.38 111 LYS A C 1
ATOM 882 O O . LYS A 1 111 ? -16.040 -3.772 -9.304 1.00 87.38 111 LYS A O 1
ATOM 887 N N . ILE A 1 112 ? -15.599 -3.255 -7.156 1.00 86.25 112 ILE A N 1
ATOM 888 C CA . ILE A 1 112 ? -14.403 -2.444 -7.441 1.00 86.25 112 ILE A CA 1
ATOM 889 C C . ILE A 1 112 ? -13.332 -3.288 -8.139 1.00 86.25 112 ILE A C 1
ATOM 891 O O . ILE A 1 112 ? -12.796 -2.869 -9.161 1.00 86.25 112 ILE A O 1
ATOM 895 N N . ILE A 1 113 ? -13.044 -4.492 -7.627 1.00 85.50 113 ILE A N 1
ATOM 896 C CA . ILE A 1 113 ? -12.052 -5.394 -8.235 1.00 85.50 113 ILE A CA 1
ATOM 897 C C . ILE A 1 113 ? -12.430 -5.704 -9.686 1.00 85.50 113 ILE A C 1
ATOM 899 O O . ILE A 1 113 ? -11.604 -5.526 -10.576 1.00 85.50 113 ILE A O 1
ATOM 903 N N . HIS A 1 114 ? -13.684 -6.086 -9.937 1.00 87.12 114 HIS A N 1
ATOM 904 C CA . HIS A 1 114 ? -14.144 -6.423 -11.281 1.00 87.12 114 HIS A CA 1
ATOM 905 C C . HIS A 1 114 ? -14.060 -5.235 -12.249 1.00 87.12 114 HIS A C 1
ATOM 907 O O . HIS A 1 114 ? -13.626 -5.384 -13.392 1.00 87.12 114 HIS A O 1
ATOM 913 N N . GLN A 1 115 ? -14.438 -4.035 -11.798 1.00 86.81 115 GLN A N 1
ATOM 914 C CA . GLN A 1 115 ? -14.338 -2.838 -12.630 1.00 86.81 115 GLN A CA 1
ATOM 915 C C . GLN A 1 115 ? -12.878 -2.495 -12.952 1.00 86.81 115 GLN A C 1
ATOM 917 O O . GLN A 1 115 ? -12.583 -2.145 -14.091 1.00 86.81 115 GLN A O 1
ATOM 922 N N . ILE A 1 116 ? -11.951 -2.645 -12.004 1.00 86.50 116 ILE A N 1
ATOM 923 C CA . ILE A 1 116 ? -10.522 -2.409 -12.250 1.00 86.50 116 ILE A CA 1
ATOM 924 C C . ILE A 1 116 ? -9.939 -3.451 -13.206 1.00 86.50 116 ILE A C 1
ATOM 926 O O . ILE A 1 116 ? -9.202 -3.088 -14.119 1.00 86.50 116 ILE A O 1
ATOM 930 N N . GLU A 1 117 ? -10.287 -4.728 -13.043 1.00 86.00 117 GLU A N 1
ATOM 931 C CA . GLU A 1 117 ? -9.874 -5.791 -13.968 1.00 86.00 117 GLU A CA 1
ATOM 932 C C . GLU A 1 117 ? -10.342 -5.495 -15.402 1.00 86.00 117 GLU A C 1
ATOM 934 O O . GLU A 1 117 ? -9.587 -5.689 -16.355 1.00 86.00 117 GLU A O 1
ATOM 939 N N . SER A 1 118 ? -11.548 -4.934 -15.560 1.00 87.31 118 SER A N 1
ATOM 940 C CA . SER A 1 118 ? -12.093 -4.550 -16.869 1.00 87.31 118 SER A CA 1
ATOM 941 C C . SER A 1 118 ? -11.333 -3.411 -17.563 1.00 87.31 118 SER A C 1
ATOM 943 O O . SER A 1 118 ? -11.422 -3.279 -18.783 1.00 87.31 118 SER A O 1
ATOM 945 N N . LEU A 1 119 ? -10.537 -2.625 -16.824 1.00 86.44 119 LEU A N 1
ATOM 946 C CA . LEU A 1 119 ? -9.687 -1.577 -17.402 1.00 86.44 119 LEU A CA 1
ATOM 947 C C . LEU A 1 119 ? -8.478 -2.143 -18.157 1.00 86.44 119 LEU A C 1
ATOM 949 O O . LEU A 1 119 ? -7.809 -1.397 -18.873 1.00 86.44 119 LEU A O 1
ATOM 953 N N . GLY A 1 120 ? -8.170 -3.436 -17.993 1.00 85.06 120 GLY A N 1
ATOM 954 C CA . GLY A 1 120 ? -7.053 -4.082 -18.682 1.00 85.06 120 GLY A CA 1
ATOM 955 C C . GLY A 1 120 ? -5.692 -3.476 -18.326 1.00 85.06 120 GLY A C 1
ATOM 956 O O . GLY A 1 120 ? -4.797 -3.444 -19.171 1.00 85.06 120 GLY A O 1
ATOM 957 N N . ILE A 1 121 ? -5.538 -2.956 -17.100 1.00 86.81 121 ILE A N 1
ATOM 958 C CA . ILE A 1 121 ? -4.271 -2.375 -16.644 1.00 86.81 121 ILE A CA 1
ATOM 959 C C . ILE A 1 121 ? -3.233 -3.500 -16.514 1.00 86.81 121 ILE A C 1
ATOM 961 O O . ILE A 1 121 ? -3.508 -4.505 -15.851 1.00 86.81 121 ILE A O 1
ATOM 965 N N . PRO A 1 122 ? -2.040 -3.357 -17.118 1.00 86.44 122 PRO A N 1
ATOM 966 C CA . PRO A 1 122 ? -0.983 -4.350 -16.998 1.00 86.44 122 PRO A CA 1
ATOM 967 C C . PRO A 1 122 ? -0.611 -4.636 -15.537 1.00 86.44 122 PRO A C 1
ATOM 969 O O . PRO A 1 122 ? -0.473 -3.730 -14.714 1.00 86.44 122 PRO A O 1
ATOM 972 N N . SER A 1 123 ? -0.388 -5.909 -15.206 1.00 83.69 123 SER A N 1
ATOM 973 C CA . SER A 1 123 ? -0.103 -6.338 -13.828 1.00 83.69 123 SER A CA 1
ATOM 974 C C . SER A 1 123 ? 1.209 -5.784 -13.260 1.00 83.69 123 SER A C 1
ATOM 976 O O . SER A 1 123 ? 1.416 -5.827 -12.055 1.00 83.69 123 SER A O 1
ATOM 978 N N . ASN A 1 124 ? 2.116 -5.305 -14.114 1.00 86.62 124 ASN A N 1
ATOM 979 C CA . ASN A 1 124 ? 3.365 -4.646 -13.729 1.00 86.62 124 ASN A CA 1
ATOM 980 C C . ASN A 1 124 ? 3.195 -3.140 -13.446 1.00 86.62 124 ASN A C 1
ATOM 982 O O . ASN A 1 124 ? 4.138 -2.507 -12.979 1.00 86.62 124 ASN A O 1
ATOM 986 N N . GLU A 1 125 ? 2.029 -2.565 -13.740 1.00 89.06 125 GLU A N 1
ATOM 987 C CA . GLU A 1 125 ? 1.720 -1.151 -13.494 1.00 89.06 125 GLU A CA 1
ATOM 988 C C . GLU A 1 125 ? 0.788 -0.965 -12.292 1.00 89.06 125 GLU A C 1
ATOM 990 O O . GLU A 1 125 ? 0.815 0.085 -11.652 1.00 89.06 125 GLU A O 1
ATOM 995 N N . LEU A 1 126 ? -0.016 -1.978 -11.958 1.00 92.00 126 LEU A N 1
ATOM 996 C CA . LEU A 1 126 ? -0.975 -1.918 -10.861 1.00 92.00 126 LEU A CA 1
ATOM 997 C C . LEU A 1 126 ? -0.601 -2.874 -9.730 1.00 92.00 126 LEU A C 1
ATOM 999 O O . LEU A 1 126 ? -0.759 -4.090 -9.835 1.00 92.00 126 LEU A O 1
ATOM 1003 N N . LEU A 1 127 ? -0.204 -2.298 -8.600 1.00 93.94 127 LEU A N 1
ATOM 1004 C CA . LEU A 1 127 ? -0.178 -3.003 -7.330 1.00 93.94 127 LEU A CA 1
ATOM 1005 C C . LEU A 1 127 ? -1.549 -2.899 -6.666 1.00 93.94 127 LEU A C 1
ATOM 1007 O O . LEU A 1 127 ? -2.120 -1.818 -6.540 1.00 93.94 127 LEU A O 1
ATOM 1011 N N . THR A 1 128 ? -2.039 -4.031 -6.182 1.00 94.25 128 THR A N 1
ATOM 1012 C CA . THR A 1 128 ? -3.235 -4.153 -5.354 1.00 94.25 128 THR A CA 1
ATOM 1013 C C . THR A 1 128 ? -2.846 -4.696 -3.985 1.00 94.25 128 THR A C 1
ATOM 1015 O O . THR A 1 128 ? -2.015 -5.590 -3.872 1.00 94.25 128 THR A O 1
ATOM 1018 N N . MET A 1 129 ? -3.465 -4.186 -2.931 1.00 94.69 129 MET A N 1
ATOM 1019 C CA . MET A 1 129 ? -3.365 -4.711 -1.578 1.00 94.69 129 MET A CA 1
ATOM 1020 C C . MET A 1 129 ? -4.773 -4.997 -1.075 1.00 94.69 129 MET A C 1
ATOM 1022 O O . MET A 1 129 ? -5.638 -4.126 -1.139 1.00 94.69 129 MET A O 1
ATOM 1026 N N . GLN A 1 130 ? -5.014 -6.213 -0.589 1.00 93.38 130 GLN A N 1
ATOM 1027 C CA . GLN A 1 130 ? -6.313 -6.588 -0.033 1.00 93.38 130 GLN A CA 1
ATOM 1028 C C . GLN A 1 130 ? -6.141 -7.134 1.375 1.00 93.38 130 GLN A C 1
ATOM 1030 O O . GLN A 1 130 ? -5.548 -8.193 1.569 1.00 93.38 130 GLN A O 1
ATOM 1035 N N . MET A 1 131 ? -6.704 -6.445 2.360 1.00 93.06 131 MET A N 1
ATOM 1036 C CA . MET A 1 131 ? -6.650 -6.871 3.753 1.00 93.06 131 MET A CA 1
ATOM 1037 C C . MET A 1 131 ? -8.037 -6.882 4.371 1.00 93.06 131 MET A C 1
ATOM 1039 O O . MET A 1 131 ? -8.901 -6.077 4.034 1.00 93.06 131 MET A O 1
ATOM 1043 N N . GLN A 1 132 ? -8.230 -7.790 5.318 1.00 90.69 132 GLN A N 1
ATOM 1044 C CA . GLN A 1 132 ? -9.389 -7.803 6.192 1.00 90.69 132 GLN A CA 1
ATOM 1045 C C . GLN A 1 132 ? -8.889 -7.741 7.631 1.00 90.69 132 GLN A C 1
ATOM 1047 O O . GLN A 1 132 ? -8.026 -8.523 8.030 1.00 90.69 132 GLN A O 1
ATOM 1052 N N . VAL A 1 133 ? -9.421 -6.797 8.400 1.00 86.50 133 VAL A N 1
ATOM 1053 C CA . VAL A 1 133 ? -9.166 -6.676 9.836 1.00 86.50 133 VAL A CA 1
ATOM 1054 C C . VAL A 1 133 ? -10.525 -6.692 10.524 1.00 86.50 133 VAL A C 1
ATOM 1056 O O . VAL A 1 133 ? -11.295 -5.742 10.387 1.00 86.50 133 VAL A O 1
ATOM 1059 N N . PHE A 1 134 ? -10.825 -7.790 11.226 1.00 86.06 134 PHE A N 1
ATOM 1060 C CA . PHE A 1 134 ? -12.169 -8.101 11.734 1.00 86.06 134 PHE A CA 1
ATOM 1061 C C . PHE A 1 134 ? -13.216 -8.063 10.602 1.00 86.06 134 PHE A C 1
ATOM 1063 O O . PHE A 1 134 ? -13.032 -8.728 9.583 1.00 86.06 134 PHE A O 1
ATOM 1070 N N . ASP A 1 135 ? -14.271 -7.263 10.747 1.00 86.50 135 ASP A N 1
ATOM 1071 C CA . ASP A 1 135 ? -15.362 -7.134 9.772 1.00 86.50 135 ASP A CA 1
ATOM 1072 C C . ASP A 1 135 ? -15.155 -5.965 8.794 1.00 86.50 135 ASP A C 1
ATOM 1074 O O . ASP A 1 135 ? -16.076 -5.541 8.106 1.00 86.50 135 ASP A O 1
ATOM 1078 N N . THR A 1 136 ? -13.948 -5.391 8.749 1.00 91.00 136 THR A N 1
ATOM 1079 C CA . THR A 1 136 ? -13.613 -4.287 7.844 1.00 91.00 136 THR A CA 1
ATOM 1080 C C . THR A 1 136 ? -12.603 -4.730 6.799 1.00 91.00 136 THR A C 1
ATOM 1082 O O . THR A 1 136 ? -11.541 -5.272 7.117 1.00 91.00 136 THR A O 1
ATOM 1085 N N . PHE A 1 137 ? -12.908 -4.427 5.545 1.00 92.75 137 PHE A N 1
ATOM 1086 C CA . PHE A 1 137 ? -12.035 -4.649 4.409 1.00 92.75 137 PHE A CA 1
ATOM 1087 C C . PHE A 1 137 ? -11.302 -3.365 4.028 1.00 92.75 137 PHE A C 1
ATOM 1089 O O . PHE A 1 137 ? -11.864 -2.268 4.035 1.00 92.75 137 PHE A O 1
ATOM 1096 N N . TYR A 1 138 ? -10.039 -3.538 3.659 1.00 94.56 138 TYR A N 1
ATOM 1097 C CA . TYR A 1 138 ? -9.154 -2.497 3.168 1.00 94.56 138 TYR A CA 1
ATOM 1098 C C . TYR A 1 138 ? -8.646 -2.913 1.796 1.00 94.56 138 TYR A C 1
ATOM 1100 O O . TYR A 1 138 ? -8.118 -4.016 1.623 1.00 94.56 138 TYR A O 1
ATOM 1108 N N . LEU A 1 139 ? -8.821 -2.027 0.825 1.00 94.62 139 LEU A N 1
ATOM 1109 C CA . LEU A 1 139 ? -8.422 -2.247 -0.553 1.00 94.62 139 LEU A CA 1
ATOM 1110 C C . LEU A 1 139 ? -7.532 -1.090 -0.991 1.00 94.62 139 LEU A C 1
ATOM 1112 O O . LEU A 1 139 ? -7.986 0.045 -1.117 1.00 94.62 139 LEU A O 1
ATOM 1116 N N . GLY A 1 140 ? -6.251 -1.385 -1.162 1.00 94.88 140 GLY A N 1
ATOM 1117 C CA . GLY A 1 140 ? -5.245 -0.440 -1.614 1.00 94.88 140 GLY A CA 1
ATOM 1118 C C . GLY A 1 140 ? -4.895 -0.662 -3.074 1.00 94.88 140 GLY A C 1
ATOM 1119 O O . GLY A 1 140 ? -4.741 -1.800 -3.507 1.00 94.88 140 GLY A O 1
ATOM 1120 N N . PHE A 1 141 ? -4.690 0.424 -3.802 1.00 94.56 141 PHE A N 1
ATOM 1121 C CA . PHE A 1 141 ? -4.150 0.416 -5.148 1.00 94.56 141 PHE A CA 1
ATOM 1122 C C . PHE A 1 141 ? -2.992 1.392 -5.253 1.00 94.56 141 PHE A C 1
ATOM 1124 O O . PHE A 1 141 ? -3.045 2.501 -4.720 1.00 94.56 141 PHE A O 1
ATOM 1131 N N . LEU A 1 142 ? -1.968 0.976 -5.982 1.00 93.69 142 LEU A N 1
ATOM 1132 C CA . LEU A 1 142 ? -0.887 1.821 -6.451 1.00 93.69 142 LEU A CA 1
ATOM 1133 C C . LEU A 1 142 ? -0.791 1.615 -7.959 1.00 93.69 142 LEU A C 1
ATOM 1135 O O . LEU A 1 142 ? -0.334 0.570 -8.419 1.00 93.69 142 LEU A O 1
ATOM 1139 N N . TYR A 1 143 ? -1.255 2.610 -8.709 1.00 91.38 143 TYR A N 1
ATOM 1140 C CA . TYR A 1 143 ? -1.102 2.659 -10.153 1.00 91.38 143 TYR A CA 1
ATOM 1141 C C . TYR A 1 143 ? 0.148 3.479 -10.481 1.00 91.38 143 TYR A C 1
ATOM 1143 O O . TYR A 1 143 ? 0.172 4.703 -10.333 1.00 91.38 143 TYR A O 1
ATOM 1151 N N . HIS A 1 144 ? 1.209 2.776 -10.859 1.00 82.94 144 HIS A N 1
ATOM 1152 C CA . HIS A 1 144 ? 2.497 3.342 -11.225 1.00 82.94 144 HIS A CA 1
ATOM 1153 C C . HIS A 1 144 ? 2.510 3.737 -12.709 1.00 82.94 144 HIS A C 1
ATOM 1155 O O . HIS A 1 144 ? 1.931 3.040 -13.539 1.00 82.94 144 HIS A O 1
ATOM 1161 N N . ASN A 1 145 ? 3.181 4.842 -13.045 1.00 73.50 145 ASN A N 1
ATOM 1162 C CA . ASN A 1 145 ? 3.264 5.398 -14.404 1.00 73.50 145 ASN A CA 1
ATOM 1163 C C . ASN A 1 145 ? 1.906 5.819 -15.000 1.00 73.50 145 ASN A C 1
ATOM 1165 O O . ASN A 1 145 ? 1.697 5.774 -16.214 1.00 73.50 145 ASN A O 1
ATOM 1169 N N . SER A 1 146 ? 0.965 6.253 -14.156 1.00 65.00 146 SER A N 1
ATOM 1170 C CA . SER A 1 146 ? -0.363 6.671 -14.608 1.00 65.00 146 SER A CA 1
ATOM 1171 C C . SER A 1 146 ? -0.325 8.116 -15.128 1.00 65.00 146 SER A C 1
ATOM 1173 O O . SER A 1 146 ? -0.423 9.061 -14.342 1.00 65.00 146 SER A O 1
ATOM 1175 N N . VAL A 1 147 ? -0.211 8.314 -16.443 1.00 64.81 147 VAL A N 1
ATOM 1176 C CA . VAL A 1 147 ? -0.281 9.650 -17.066 1.00 64.81 147 VAL A CA 1
ATOM 1177 C C . VAL A 1 147 ? -1.536 9.773 -17.936 1.00 64.81 147 VAL A C 1
ATOM 1179 O O . VAL A 1 147 ? -1.886 8.863 -18.686 1.00 64.81 147 VAL A O 1
ATOM 1182 N N . GLY A 1 148 ? -2.215 10.920 -17.851 1.00 71.38 148 GLY A N 1
ATOM 1183 C CA . GLY A 1 148 ? -3.306 11.289 -18.759 1.00 71.38 148 GLY A CA 1
ATOM 1184 C C . GLY A 1 148 ? -4.645 10.597 -18.476 1.00 71.38 148 GLY A C 1
ATOM 1185 O O . GLY A 1 148 ? -5.043 10.423 -17.324 1.00 71.38 148 GLY A O 1
ATOM 1186 N N . GLU A 1 149 ? -5.370 10.236 -19.537 1.00 71.44 149 GLU A N 1
ATOM 1187 C CA . GLU A 1 149 ? -6.763 9.762 -19.463 1.00 71.44 149 GLU A CA 1
ATOM 1188 C C . GLU A 1 149 ? -6.933 8.472 -18.654 1.00 71.44 149 GLU A C 1
ATOM 1190 O O . GLU A 1 149 ? -7.900 8.349 -17.906 1.00 71.44 149 GLU A O 1
ATOM 1195 N N . LYS A 1 150 ? -5.955 7.558 -18.699 1.00 75.00 150 LYS A N 1
ATOM 1196 C CA . LYS A 1 150 ? -5.999 6.300 -17.935 1.00 75.00 150 LYS A CA 1
ATOM 1197 C C . LYS A 1 150 ? -6.088 6.529 -16.425 1.00 75.00 150 LYS A C 1
ATOM 1199 O O . LYS A 1 150 ? -6.784 5.791 -15.735 1.00 75.00 150 LYS A O 1
ATOM 1204 N N . GLN A 1 151 ? -5.427 7.571 -15.910 1.00 79.25 151 GLN A N 1
ATOM 1205 C CA . GLN A 1 151 ? -5.505 7.929 -14.491 1.00 79.25 151 GLN A CA 1
ATOM 1206 C C . GLN A 1 151 ? -6.915 8.407 -14.118 1.00 79.25 151 GLN A C 1
ATOM 1208 O O . GLN A 1 151 ? -7.413 8.085 -13.040 1.00 79.25 151 GLN A O 1
ATOM 1213 N N . LYS A 1 152 ? -7.563 9.167 -15.008 1.00 79.00 152 LYS A N 1
ATOM 1214 C CA . LYS A 1 152 ? -8.922 9.673 -14.795 1.00 79.00 152 LYS A CA 1
ATOM 1215 C C . LYS A 1 152 ? -9.939 8.533 -14.816 1.00 79.00 152 LYS A C 1
ATOM 1217 O O . LYS A 1 152 ? -10.711 8.421 -13.874 1.00 79.00 152 LYS A O 1
ATOM 1222 N N . THR A 1 153 ? -9.876 7.654 -15.816 1.00 81.44 153 THR A N 1
ATOM 1223 C CA . THR A 1 153 ? -10.755 6.478 -15.906 1.00 81.44 153 THR A CA 1
ATOM 1224 C C . THR A 1 153 ? -10.579 5.548 -14.708 1.00 81.44 153 THR A C 1
ATOM 1226 O O . THR A 1 153 ? -11.558 5.052 -14.161 1.00 81.44 153 THR A O 1
ATOM 1229 N N . PHE A 1 154 ? -9.341 5.349 -14.245 1.00 84.62 154 PHE A N 1
ATOM 1230 C CA . PHE A 1 154 ? -9.091 4.581 -13.029 1.00 84.62 154 PHE A CA 1
ATOM 1231 C C . PHE A 1 154 ? -9.748 5.227 -11.801 1.00 84.62 154 PHE A C 1
ATOM 1233 O O . PHE A 1 154 ? -10.398 4.540 -11.021 1.00 84.62 154 PHE A O 1
ATOM 1240 N N . LEU A 1 155 ? -9.637 6.548 -11.639 1.00 82.94 155 LEU A N 1
ATOM 1241 C CA . LEU A 1 155 ? -10.286 7.247 -10.529 1.00 82.94 155 LEU A CA 1
ATOM 1242 C C . LEU A 1 155 ? -11.812 7.176 -10.584 1.00 82.94 155 LEU A C 1
ATOM 1244 O O . LEU A 1 155 ? -12.415 6.961 -9.544 1.00 82.94 155 LEU A O 1
ATOM 1248 N N . GLU A 1 156 ? -12.419 7.299 -11.765 1.00 83.50 156 GLU A N 1
ATOM 1249 C CA . GLU A 1 156 ? -13.876 7.179 -11.956 1.00 83.50 156 GLU A CA 1
ATOM 1250 C C . GLU A 1 156 ? -14.420 5.785 -11.614 1.00 83.50 156 GLU A C 1
ATOM 1252 O O . GLU A 1 156 ? -15.597 5.630 -11.303 1.00 83.50 156 GLU A O 1
ATOM 1257 N N . VAL A 1 157 ? -13.574 4.758 -11.693 1.00 81.19 157 VAL A N 1
ATOM 1258 C CA . VAL A 1 157 ? -13.943 3.393 -11.313 1.00 81.19 157 VAL A CA 1
ATOM 1259 C C . VAL A 1 157 ? -13.867 3.183 -9.801 1.00 81.19 157 VAL A C 1
ATOM 1261 O O . VAL A 1 157 ? -14.670 2.430 -9.250 1.00 81.19 157 VAL A O 1
ATOM 1264 N N . VAL A 1 158 ? -12.891 3.803 -9.134 1.00 78.06 158 VAL A N 1
ATOM 1265 C CA . VAL A 1 158 ? -12.595 3.517 -7.724 1.00 78.06 158 VAL A CA 1
ATOM 1266 C C . VAL A 1 158 ? -13.241 4.512 -6.757 1.00 78.06 158 VAL A C 1
ATOM 1268 O O . VAL A 1 158 ? -13.471 4.133 -5.613 1.00 78.06 158 VAL A O 1
ATOM 1271 N N . ALA A 1 159 ? -13.529 5.749 -7.172 1.00 67.38 159 ALA A N 1
ATOM 1272 C CA . ALA A 1 159 ? -14.104 6.814 -6.340 1.00 67.38 159 ALA A CA 1
ATOM 1273 C C . ALA A 1 159 ? -15.530 7.181 -6.773 1.00 67.38 159 ALA A C 1
ATOM 1275 O O . ALA A 1 159 ? -16.356 7.422 -5.864 1.00 67.38 159 ALA A O 1
#

Foldseek 3Di:
DVVVVVVVVCVPPPDPDPPVVVLVVLLVVLLVQLCVVCPVNCVVCVVVSVLQLVQKPPVVCSRPPHSVLSNVQVVVVVVVVPDPDFDKDWDDDDQKIKIKTKDLDVVLVVQLVVLLVVLVQDRNQKMWGWDDDPSMIMIMIMGGNDDDPSVVSNVVSND

Secondary structure (DSSP, 8-state):
-HHHHHHHHHHHH----SHHHHHHHHHHHHHHHHHHHHTHHHHHTHHHHHHHHHTEESTTHHHHS-HHHHHHHHHHHHHHHH--S-EEEEEEETTEEEEEEEES-HHHHHHHHHHHHHTT--TTTEEEEEEEETTEEEEEEEEET--THHHHHHHHHH-

pLDDT: mean 83.92, std 14.7, range [39.38, 97.25]

Radius of gyration: 17.14 Å; chains: 1; bounding box: 37×46×36 Å